Protein AF-A0ABD5AKJ6-F1 (afdb_monomer_lite)

pLDDT: mean 87.47, std 13.88, range [41.19, 98.5]

Structure (mmCIF, N/CA/C/O backbone):
data_AF-A0ABD5AKJ6-F1
#
_entry.id   AF-A0ABD5AKJ6-F1
#
loop_
_atom_site.group_PDB
_atom_site.id
_atom_site.type_symbol
_atom_site.label_atom_id
_atom_site.label_alt_id
_atom_site.label_comp_id
_atom_site.label_asym_id
_atom_site.label_entity_id
_atom_site.label_seq_id
_atom_site.pdbx_PDB_ins_code
_atom_site.Cartn_x
_atom_site.Cartn_y
_atom_site.Cartn_z
_atom_site.occupancy
_atom_site.B_iso_or_equiv
_atom_site.auth_seq_id
_atom_site.auth_comp_id
_atom_site.auth_asym_id
_atom_site.auth_atom_id
_atom_site.pdbx_PDB_model_num
ATOM 1 N N . MET A 1 1 ? 4.674 1.497 -36.944 1.00 41.19 1 MET A N 1
ATOM 2 C CA . MET A 1 1 ? 5.684 0.596 -36.349 1.00 41.19 1 MET A CA 1
ATOM 3 C C . MET A 1 1 ? 6.973 0.815 -37.119 1.00 41.19 1 MET A C 1
ATOM 5 O O . MET A 1 1 ? 6.965 0.577 -38.317 1.00 41.19 1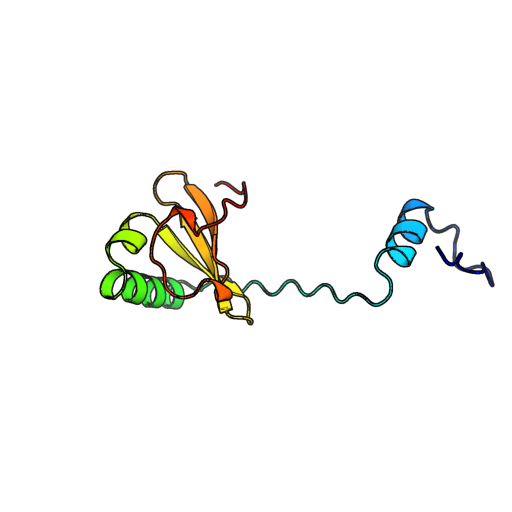 MET A O 1
ATOM 9 N N . ASN A 1 2 ? 8.017 1.354 -36.489 1.00 47.44 2 ASN A N 1
ATOM 10 C CA . ASN A 1 2 ? 9.320 1.514 -37.141 1.00 47.44 2 ASN A CA 1
ATOM 11 C C . ASN A 1 2 ? 10.168 0.281 -36.823 1.00 47.44 2 ASN A C 1
ATOM 13 O O . ASN A 1 2 ? 10.476 0.033 -35.659 1.00 47.44 2 ASN A O 1
ATOM 17 N N . GLU A 1 3 ? 10.498 -0.505 -37.846 1.00 52.72 3 GLU A N 1
ATOM 18 C CA . GLU A 1 3 ? 11.355 -1.684 -37.715 1.00 52.72 3 GLU A CA 1
ATOM 19 C C . GLU A 1 3 ? 12.788 -1.286 -37.341 1.00 52.72 3 GLU A C 1
ATOM 21 O O . GLU A 1 3 ? 13.387 -0.375 -37.922 1.00 52.72 3 GLU A O 1
ATOM 26 N N . ILE A 1 4 ? 13.352 -1.994 -36.363 1.00 58.53 4 ILE A N 1
ATOM 27 C CA . ILE A 1 4 ? 14.749 -1.853 -35.960 1.00 58.53 4 ILE A CA 1
ATOM 28 C C . ILE A 1 4 ? 15.620 -2.433 -37.082 1.00 58.53 4 ILE A C 1
ATOM 30 O O . ILE A 1 4 ? 15.585 -3.633 -37.351 1.00 58.53 4 ILE A O 1
ATOM 34 N N . LYS A 1 5 ? 16.431 -1.594 -37.741 1.00 57.88 5 LYS A N 1
ATOM 35 C CA . LYS A 1 5 ? 17.418 -2.063 -38.726 1.00 57.88 5 LYS A CA 1
ATOM 36 C C . LYS A 1 5 ? 18.507 -2.874 -38.015 1.00 57.88 5 LYS A C 1
ATOM 38 O O . LYS A 1 5 ? 19.342 -2.307 -37.314 1.00 57.88 5 LYS A O 1
ATOM 43 N N . LYS A 1 6 ? 18.501 -4.198 -38.222 1.00 54.56 6 LYS A N 1
ATOM 44 C CA . LYS A 1 6 ? 19.551 -5.135 -37.786 1.00 54.56 6 LYS A CA 1
ATOM 45 C C . LYS A 1 6 ? 20.898 -4.709 -38.373 1.00 54.56 6 LYS A C 1
ATOM 47 O O . LYS A 1 6 ? 21.180 -4.945 -39.544 1.00 54.56 6 LYS A O 1
ATOM 52 N N . SER A 1 7 ? 21.734 -4.099 -37.546 1.00 56.12 7 SER A N 1
ATOM 53 C CA . SER A 1 7 ? 23.120 -3.784 -37.864 1.00 56.12 7 SER A CA 1
ATOM 54 C C . SER A 1 7 ? 24.019 -4.461 -36.833 1.00 56.12 7 SER A C 1
ATOM 56 O O . SER A 1 7 ? 24.107 -4.003 -35.701 1.00 56.12 7 SER A O 1
ATOM 58 N N . ILE A 1 8 ? 24.703 -5.514 -37.293 1.00 52.00 8 ILE A N 1
ATOM 59 C CA . ILE A 1 8 ? 25.952 -6.075 -36.749 1.00 52.00 8 ILE A CA 1
ATOM 60 C C . ILE A 1 8 ? 25.806 -6.927 -35.466 1.00 52.00 8 ILE A C 1
ATOM 62 O O . ILE A 1 8 ? 25.767 -6.433 -34.348 1.00 52.00 8 ILE A O 1
ATOM 66 N N . SER A 1 9 ? 25.746 -8.248 -35.689 1.00 62.44 9 SER A N 1
ATOM 67 C CA . SER A 1 9 ? 26.150 -9.376 -34.820 1.00 62.44 9 SER A CA 1
ATOM 68 C C . SER A 1 9 ? 26.119 -9.203 -33.288 1.00 62.44 9 SER A C 1
ATOM 70 O O . SER A 1 9 ? 27.093 -9.526 -32.607 1.00 62.44 9 SER A O 1
ATOM 72 N N . LEU A 1 10 ? 24.999 -8.771 -32.716 1.00 50.00 10 LEU A N 1
ATOM 73 C CA . LEU A 1 10 ? 24.757 -8.838 -31.273 1.00 50.00 10 LEU A CA 1
ATOM 74 C C . LEU A 1 10 ? 23.768 -9.960 -30.972 1.00 50.00 10 LEU A C 1
ATOM 76 O O . LEU A 1 10 ? 22.603 -9.686 -30.736 1.00 50.00 10 LEU A O 1
ATOM 80 N N . TRP A 1 11 ? 24.278 -11.199 -30.984 1.00 54.81 11 TRP A N 1
ATOM 81 C CA . TRP A 1 11 ? 23.608 -12.430 -30.536 1.00 54.81 11 TRP A CA 1
ATOM 82 C C . TRP A 1 11 ? 22.271 -12.735 -31.263 1.00 54.81 11 TRP A C 1
ATOM 84 O O . TRP A 1 11 ? 21.580 -11.858 -31.771 1.00 54.81 11 TRP A O 1
ATOM 94 N N . HIS A 1 12 ? 21.879 -14.005 -31.396 1.00 71.75 12 HIS A N 1
ATOM 95 C CA . HIS A 1 12 ? 20.502 -14.323 -31.808 1.00 71.75 12 HIS A CA 1
ATOM 96 C C . HIS A 1 12 ? 19.577 -13.984 -30.631 1.00 71.75 12 HIS A C 1
ATOM 98 O O . HIS A 1 12 ? 19.244 -14.850 -29.830 1.00 71.75 12 HIS A O 1
ATOM 104 N N . LEU A 1 13 ? 19.260 -12.700 -30.463 1.00 76.44 13 LEU A N 1
ATOM 105 C CA . LEU A 1 13 ? 18.309 -12.242 -29.458 1.00 76.44 13 LEU A CA 1
ATOM 106 C C . LEU A 1 13 ? 16.910 -12.725 -29.842 1.00 76.44 13 LEU A C 1
ATOM 108 O O . LEU A 1 13 ? 16.526 -12.646 -31.008 1.00 76.44 13 LEU A O 1
ATOM 112 N N . ASP A 1 14 ? 16.185 -13.231 -28.850 1.00 86.94 14 ASP A N 1
ATOM 113 C CA . ASP A 1 14 ? 14.839 -13.775 -29.007 1.00 86.94 14 ASP A CA 1
ATOM 114 C C . ASP A 1 14 ? 13.863 -12.734 -29.582 1.00 86.94 14 ASP A C 1
ATOM 116 O O . ASP A 1 14 ? 13.895 -11.555 -29.210 1.00 86.94 14 ASP A O 1
ATOM 120 N N . ASP A 1 15 ? 12.969 -13.167 -30.473 1.00 86.38 15 ASP A N 1
ATOM 121 C CA . ASP A 1 15 ? 12.022 -12.274 -31.148 1.00 86.38 15 ASP A CA 1
ATOM 122 C C . ASP A 1 15 ? 11.042 -11.609 -30.163 1.00 86.38 15 ASP A C 1
ATOM 124 O O . ASP A 1 15 ? 10.654 -10.454 -30.369 1.00 86.38 15 ASP A O 1
ATOM 128 N N . ASN A 1 16 ? 10.693 -12.267 -29.047 1.00 87.81 16 ASN A N 1
ATOM 129 C CA . ASN A 1 16 ? 9.864 -11.646 -28.009 1.00 87.81 16 ASN A CA 1
ATOM 130 C C . ASN A 1 16 ? 10.629 -10.541 -2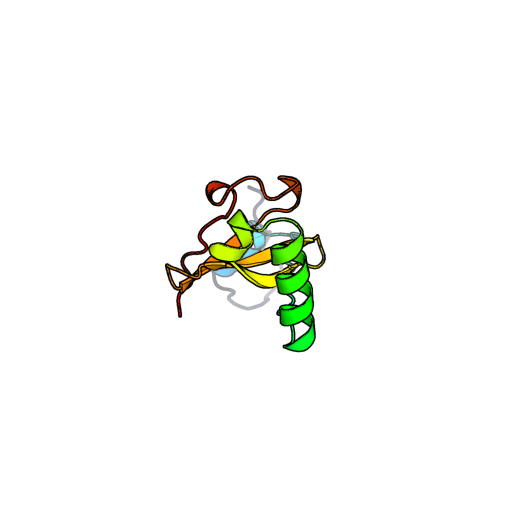7.284 1.00 87.81 16 ASN A C 1
ATOM 132 O O . ASN A 1 16 ? 10.046 -9.511 -26.949 1.00 87.81 16 ASN A O 1
ATOM 136 N N . TYR A 1 17 ? 11.936 -10.717 -27.075 1.00 86.50 17 TYR A N 1
ATOM 137 C CA . TYR A 1 17 ? 12.774 -9.682 -26.477 1.00 86.50 17 TYR A CA 1
ATOM 138 C C . TYR A 1 17 ? 12.934 -8.473 -27.406 1.00 86.50 17 TYR A C 1
ATOM 140 O O . TYR A 1 17 ? 12.805 -7.333 -26.961 1.00 86.50 17 TYR A O 1
ATOM 148 N N . LEU A 1 18 ? 13.131 -8.688 -28.710 1.00 89.31 18 LEU A N 1
ATOM 149 C CA . LEU A 1 18 ? 13.164 -7.592 -29.687 1.00 89.31 18 LEU A CA 1
ATOM 150 C C . LEU A 1 18 ? 11.817 -6.859 -29.767 1.00 89.31 18 LEU A C 1
ATOM 152 O O . LEU A 1 18 ? 11.787 -5.628 -29.834 1.00 89.31 18 LEU A O 1
ATOM 156 N N . SER A 1 19 ? 10.705 -7.598 -29.704 1.00 86.69 19 SER A N 1
ATOM 157 C CA . SER A 1 19 ? 9.358 -7.024 -29.625 1.00 86.69 19 SER A CA 1
ATOM 158 C C . SER A 1 19 ? 9.165 -6.200 -28.348 1.00 86.69 19 SER A C 1
ATOM 160 O O . SER A 1 19 ? 8.679 -5.070 -28.410 1.00 86.69 19 SER A O 1
ATOM 162 N N . PHE A 1 20 ? 9.618 -6.718 -27.203 1.00 88.50 20 PHE A N 1
ATOM 163 C CA . PHE A 1 20 ? 9.621 -6.010 -25.925 1.00 88.50 20 PHE A CA 1
ATOM 164 C C . PHE A 1 20 ? 10.415 -4.700 -26.018 1.00 88.50 20 PHE A C 1
ATOM 166 O O . PHE A 1 20 ? 9.869 -3.639 -25.723 1.00 88.50 20 PHE A O 1
ATOM 173 N N . LEU A 1 21 ? 11.657 -4.737 -26.510 1.00 89.44 21 LEU A N 1
ATOM 174 C CA . LEU A 1 21 ? 12.480 -3.536 -26.680 1.00 89.44 21 LEU A CA 1
ATOM 175 C C . LEU A 1 21 ? 11.833 -2.512 -27.617 1.00 89.44 21 LEU A C 1
ATOM 177 O O . LEU A 1 21 ? 11.898 -1.319 -27.345 1.00 89.44 21 LEU A O 1
ATOM 181 N N . GLY A 1 22 ? 11.193 -2.953 -28.704 1.00 87.19 22 GLY A N 1
ATOM 182 C CA . GLY A 1 22 ? 10.466 -2.060 -29.607 1.00 87.19 22 GLY A CA 1
ATOM 183 C C . GLY A 1 22 ? 9.229 -1.433 -28.960 1.00 87.19 22 GLY A C 1
ATOM 184 O O . GLY A 1 22 ? 8.946 -0.258 -29.185 1.00 87.19 22 GLY A O 1
ATOM 185 N N . LYS A 1 23 ? 8.505 -2.202 -28.141 1.00 86.50 23 LYS A N 1
ATOM 186 C CA . LYS A 1 23 ? 7.279 -1.765 -27.464 1.00 86.50 23 LYS A CA 1
ATOM 187 C C . LYS A 1 23 ? 7.549 -0.810 -26.301 1.00 86.50 23 LYS A C 1
ATOM 189 O O . LYS A 1 23 ? 6.763 0.108 -26.096 1.00 86.50 23 LYS A O 1
ATOM 194 N N . PHE A 1 24 ? 8.632 -1.028 -25.559 1.00 86.12 24 PHE A N 1
ATOM 195 C CA . PHE A 1 24 ? 8.947 -0.288 -24.334 1.00 86.12 24 PHE A CA 1
ATOM 196 C C . PHE A 1 24 ? 10.196 0.594 -24.458 1.00 86.12 24 PHE A C 1
ATOM 198 O O . PHE A 1 24 ? 10.811 0.955 -23.456 1.00 86.12 24 PHE A O 1
ATOM 205 N N . ARG A 1 25 ? 10.601 0.931 -25.687 1.00 85.44 25 ARG A N 1
ATOM 206 C CA . ARG A 1 25 ? 11.788 1.747 -25.945 1.00 85.44 25 ARG A CA 1
ATOM 207 C C . ARG A 1 25 ? 11.712 3.072 -25.185 1.00 85.44 25 ARG A C 1
ATOM 209 O O . ARG A 1 25 ? 10.753 3.814 -25.357 1.00 85.44 25 ARG A O 1
ATOM 216 N N . GLU A 1 26 ? 12.764 3.365 -24.419 1.00 82.81 26 GLU A N 1
ATOM 217 C CA . GLU A 1 26 ? 12.936 4.631 -23.684 1.00 82.81 26 GLU A CA 1
ATOM 218 C C . GLU A 1 26 ? 11.849 4.890 -22.619 1.00 82.81 26 GLU A C 1
ATOM 220 O O . GLU A 1 26 ? 11.721 6.008 -22.130 1.00 82.81 26 GLU A O 1
ATOM 225 N N . LEU A 1 27 ? 11.102 3.854 -22.213 1.00 82.69 27 LEU A N 1
ATOM 226 C CA . LEU A 1 27 ? 10.255 3.904 -21.024 1.00 82.69 27 LEU A CA 1
ATOM 227 C C . LEU A 1 27 ? 11.072 3.563 -19.776 1.00 82.69 27 LEU A C 1
ATOM 229 O O . LEU A 1 27 ? 11.789 2.562 -19.736 1.00 82.69 27 LEU A O 1
ATOM 233 N N . GLU A 1 28 ? 10.925 4.387 -18.744 1.00 76.88 28 GLU A N 1
ATOM 234 C CA . GLU A 1 28 ? 11.453 4.122 -17.410 1.00 76.88 28 GLU A CA 1
ATOM 235 C C . GLU A 1 28 ? 10.460 3.242 -16.635 1.00 76.88 28 GLU A C 1
ATOM 237 O O . GLU A 1 28 ? 9.264 3.532 -16.586 1.00 76.88 28 GLU A O 1
ATOM 242 N N . ILE A 1 29 ? 10.948 2.145 -16.048 1.00 71.50 29 ILE A N 1
ATOM 243 C CA . ILE A 1 29 ? 10.177 1.308 -15.124 1.00 71.50 29 ILE A CA 1
ATOM 244 C C . ILE A 1 29 ? 10.806 1.480 -13.745 1.00 71.50 29 ILE A C 1
ATOM 246 O O . ILE A 1 29 ? 11.864 0.909 -13.478 1.00 71.50 29 ILE A O 1
ATOM 250 N N . THR A 1 30 ? 10.142 2.237 -12.875 1.00 68.00 30 THR A N 1
ATOM 251 C CA . THR A 1 30 ? 10.619 2.506 -11.512 1.00 68.00 30 THR A CA 1
ATOM 252 C C . THR A 1 30 ? 9.680 1.845 -10.507 1.00 68.00 30 THR A C 1
ATOM 254 O O . THR A 1 30 ? 8.600 2.372 -10.240 1.00 68.00 30 THR A O 1
ATOM 257 N N . PRO A 1 31 ? 10.040 0.667 -9.962 1.00 66.44 31 PRO A N 1
ATOM 258 C CA . PRO A 1 31 ? 9.313 0.083 -8.848 1.00 66.44 31 PRO A CA 1
ATOM 259 C C . PRO A 1 31 ? 9.738 0.802 -7.566 1.00 66.44 31 PRO A C 1
ATOM 261 O O . PRO A 1 31 ? 10.781 0.502 -6.992 1.00 66.44 31 PRO A O 1
ATOM 264 N N . ASP A 1 32 ? 8.937 1.765 -7.125 1.00 77.25 32 ASP A N 1
ATOM 265 C CA . ASP A 1 32 ? 9.160 2.471 -5.867 1.00 77.25 32 ASP A CA 1
ATOM 266 C C . ASP A 1 32 ? 8.120 2.012 -4.849 1.00 77.25 32 ASP A C 1
ATOM 268 O O . ASP A 1 32 ? 7.023 2.554 -4.778 1.00 77.25 32 ASP A O 1
ATOM 272 N N . ILE A 1 33 ? 8.428 0.936 -4.125 1.00 82.44 33 ILE A N 1
ATOM 273 C CA . ILE A 1 33 ? 7.592 0.442 -3.028 1.00 82.44 33 ILE A CA 1
ATOM 274 C C . ILE A 1 33 ? 8.456 0.392 -1.776 1.00 82.44 33 ILE A C 1
ATOM 276 O O . ILE A 1 33 ? 9.426 -0.362 -1.690 1.00 82.44 33 ILE A O 1
ATOM 280 N N . ILE A 1 34 ? 8.064 1.179 -0.785 1.00 90.44 34 ILE A N 1
ATOM 281 C CA . ILE A 1 34 ? 8.689 1.271 0.525 1.00 90.44 34 ILE A CA 1
ATOM 282 C C . ILE A 1 34 ? 7.763 0.574 1.517 1.00 90.44 34 ILE A C 1
ATOM 284 O O . ILE A 1 34 ? 6.725 1.114 1.900 1.00 90.44 34 ILE A O 1
ATOM 288 N N . ILE A 1 35 ? 8.147 -0.626 1.946 1.00 93.06 35 ILE A N 1
ATOM 289 C CA . ILE A 1 35 ? 7.461 -1.330 3.032 1.00 93.06 35 ILE A CA 1
ATOM 290 C C . ILE A 1 35 ? 7.867 -0.705 4.363 1.00 93.06 35 ILE A C 1
ATOM 292 O O . ILE A 1 35 ? 9.048 -0.471 4.627 1.00 93.06 35 ILE A O 1
ATOM 296 N N . PHE A 1 36 ? 6.881 -0.426 5.208 1.00 96.00 36 PHE A N 1
ATOM 297 C CA . PHE A 1 36 ? 7.116 0.178 6.507 1.00 96.00 36 PHE A CA 1
ATOM 298 C C . PHE A 1 36 ? 7.793 -0.798 7.467 1.00 96.00 36 PHE A C 1
ATOM 300 O O . PHE A 1 36 ? 7.405 -1.958 7.602 1.00 96.00 36 PHE A O 1
ATOM 307 N N . GLY A 1 37 ? 8.791 -0.287 8.190 1.00 96.81 37 GLY A N 1
ATOM 308 C CA . GLY A 1 37 ? 9.270 -0.929 9.407 1.00 96.81 37 GLY A CA 1
ATOM 309 C C . GLY A 1 37 ? 8.215 -0.856 10.513 1.00 96.81 37 GLY A C 1
ATOM 310 O O . GLY A 1 37 ? 7.276 -0.064 10.439 1.00 96.81 37 GLY A O 1
ATOM 311 N N . TYR A 1 38 ? 8.396 -1.656 11.563 1.00 96.12 38 TYR A N 1
ATOM 312 C CA . TYR A 1 38 ? 7.424 -1.816 12.651 1.00 96.12 38 TYR A CA 1
ATOM 313 C C . TYR A 1 38 ? 6.939 -0.486 13.259 1.00 96.12 38 TYR A C 1
ATOM 315 O O . TYR A 1 38 ? 5.742 -0.214 13.266 1.00 96.12 38 TYR A O 1
ATOM 323 N N . GLU A 1 39 ? 7.860 0.374 13.698 1.00 98.00 39 GLU A N 1
ATOM 324 C CA . GLU A 1 39 ? 7.516 1.655 14.337 1.00 98.00 39 GLU A CA 1
ATOM 325 C C . GLU A 1 39 ? 6.798 2.616 13.383 1.00 98.00 39 GLU A C 1
ATOM 327 O O . GLU A 1 39 ? 5.844 3.294 13.761 1.00 98.00 39 GLU A O 1
ATOM 332 N N . THR A 1 40 ? 7.224 2.651 12.118 1.00 97.38 40 THR A N 1
ATOM 333 C CA . THR A 1 40 ? 6.553 3.448 11.086 1.00 97.38 40 THR A CA 1
ATOM 334 C C . THR A 1 40 ? 5.138 2.934 10.865 1.00 97.38 40 THR A C 1
ATOM 336 O O . THR A 1 40 ? 4.202 3.722 10.894 1.00 97.38 40 THR A O 1
ATOM 339 N N . ALA A 1 41 ? 4.957 1.619 10.727 1.00 97.44 41 ALA A N 1
ATOM 340 C CA . ALA A 1 41 ? 3.637 1.032 10.549 1.00 97.44 41 ALA A CA 1
ATOM 341 C C . ALA A 1 41 ? 2.706 1.367 11.724 1.00 97.44 41 ALA A C 1
ATOM 343 O O . ALA A 1 41 ? 1.561 1.743 11.490 1.00 97.44 41 ALA A O 1
ATOM 344 N N . LEU A 1 42 ? 3.181 1.297 12.973 1.00 98.25 42 LEU A N 1
ATOM 345 C CA . LEU A 1 42 ? 2.379 1.687 14.136 1.00 98.25 42 LEU A CA 1
ATOM 346 C C . LEU A 1 42 ? 1.966 3.158 14.086 1.00 98.25 42 LEU A C 1
ATOM 348 O O . LEU A 1 42 ? 0.788 3.463 14.250 1.00 98.25 42 LEU A O 1
ATOM 352 N N . LYS A 1 43 ? 2.917 4.058 13.824 1.00 98.31 43 LYS A N 1
ATOM 353 C CA . LYS A 1 43 ? 2.655 5.499 13.768 1.00 98.31 43 LYS A CA 1
ATOM 354 C C . LYS A 1 43 ? 1.647 5.857 12.673 1.00 98.31 43 LYS A C 1
ATOM 356 O O . LYS A 1 43 ? 0.705 6.599 12.934 1.00 98.31 43 LYS A O 1
ATOM 361 N N . GLU A 1 44 ? 1.831 5.332 11.465 1.00 97.88 44 GLU A N 1
ATOM 362 C CA . GLU A 1 44 ? 0.950 5.632 10.330 1.00 97.88 44 GLU A CA 1
ATOM 363 C C . GLU A 1 44 ? -0.455 5.041 10.543 1.00 97.88 44 GLU A C 1
ATOM 365 O O . GLU A 1 44 ? -1.457 5.693 10.259 1.00 97.88 44 GLU A O 1
ATOM 370 N N . ASN A 1 45 ? -0.569 3.843 11.131 1.00 98.44 45 ASN A N 1
ATOM 371 C CA . ASN A 1 45 ? -1.880 3.271 11.461 1.00 98.44 45 ASN A CA 1
ATOM 372 C C . ASN A 1 45 ? -2.558 3.965 12.647 1.00 98.44 45 ASN A C 1
ATOM 374 O O . ASN A 1 45 ? -3.786 4.028 12.681 1.00 98.44 45 ASN A O 1
ATOM 378 N N . GLN A 1 46 ? -1.794 4.510 13.597 1.00 98.50 46 GLN A N 1
ATOM 379 C CA . GLN A 1 46 ? -2.345 5.374 14.638 1.00 98.50 46 GLN A CA 1
ATOM 380 C C . GLN A 1 46 ? -2.920 6.655 14.023 1.00 98.50 46 GLN A C 1
ATOM 382 O O . GLN A 1 46 ? -4.061 7.004 14.312 1.00 98.50 46 GLN A O 1
ATOM 387 N N . TYR A 1 47 ? -2.181 7.305 13.120 1.00 98.06 47 TYR A N 1
ATOM 388 C CA . TYR A 1 47 ? -2.682 8.466 12.385 1.00 98.06 47 TYR A CA 1
ATOM 389 C C . TYR A 1 47 ? -3.958 8.130 11.599 1.00 98.06 47 TYR A C 1
ATOM 391 O O . TYR A 1 47 ? -4.950 8.857 11.685 1.00 98.06 47 TYR A O 1
ATOM 399 N N . LEU A 1 48 ? -3.972 6.998 10.887 1.00 98.12 48 LEU A N 1
ATOM 400 C CA . LEU A 1 48 ? -5.152 6.526 10.163 1.00 98.12 48 LEU A CA 1
ATOM 401 C C . LEU A 1 48 ? -6.349 6.319 11.101 1.00 98.12 48 LEU A C 1
ATOM 403 O O . LEU A 1 48 ? -7.469 6.675 10.750 1.00 98.12 48 LEU A O 1
ATOM 407 N N . HIS A 1 49 ? -6.122 5.768 12.293 1.00 98.06 49 HIS A N 1
ATOM 408 C CA . HIS A 1 49 ? -7.165 5.558 13.294 1.00 98.06 49 HIS A CA 1
ATOM 409 C C . HIS A 1 49 ? -7.741 6.865 13.845 1.00 98.06 49 HIS A C 1
ATOM 411 O O . HIS A 1 49 ? -8.956 6.992 13.972 1.00 98.06 49 HIS A O 1
ATOM 417 N N . GLU A 1 50 ? -6.880 7.839 14.137 1.00 98.25 50 GLU A N 1
ATOM 418 C CA . GLU A 1 50 ? -7.281 9.130 14.700 1.00 98.25 50 GLU A CA 1
ATOM 419 C C . GLU A 1 50 ? -8.046 10.001 13.690 1.00 98.25 50 GLU A C 1
ATOM 421 O O . GLU A 1 50 ? -8.970 10.713 14.079 1.00 98.25 50 GLU A O 1
ATOM 426 N N . ASN A 1 51 ? -7.692 9.932 12.402 1.00 97.94 51 ASN A N 1
ATOM 427 C CA . ASN A 1 51 ? -8.233 10.827 11.371 1.00 97.94 51 ASN A CA 1
ATOM 428 C C . ASN A 1 51 ? -9.304 10.168 10.487 1.00 97.94 51 ASN A C 1
ATOM 430 O O . ASN A 1 51 ? -10.201 10.851 10.000 1.00 97.94 51 ASN A O 1
ATOM 434 N N . TYR A 1 52 ? -9.248 8.845 10.306 1.00 97.56 52 TYR A N 1
ATOM 435 C CA . TYR A 1 52 ? -10.151 8.084 9.437 1.00 97.56 52 TYR A CA 1
ATOM 436 C C . TYR A 1 52 ? -10.623 6.789 10.121 1.00 97.56 52 TYR A C 1
ATOM 438 O O . TYR A 1 52 ? -10.364 5.687 9.619 1.00 97.56 52 TYR A O 1
ATOM 446 N N . PRO A 1 53 ? -11.332 6.878 11.263 1.00 96.38 53 PRO A N 1
ATOM 447 C CA . PRO A 1 53 ? -11.659 5.721 12.096 1.00 96.38 53 PRO A CA 1
ATOM 448 C C . PRO A 1 53 ? -12.377 4.608 11.317 1.00 96.38 53 PRO A C 1
ATOM 450 O O . PRO A 1 53 ? -11.958 3.452 11.387 1.00 96.38 53 PRO A O 1
ATOM 453 N N . GLU A 1 54 ? -13.357 4.947 10.473 1.00 96.88 54 GLU A N 1
ATOM 454 C CA . GLU A 1 54 ? -14.104 3.971 9.659 1.00 96.88 54 GLU A CA 1
ATOM 455 C C . GLU A 1 54 ? -13.247 3.227 8.621 1.00 96.88 54 GLU A C 1
ATOM 457 O O . GLU A 1 54 ? -13.561 2.096 8.234 1.00 96.88 54 GLU A O 1
ATOM 462 N N . ILE A 1 55 ? -12.187 3.866 8.121 1.00 97.81 55 ILE A N 1
ATOM 463 C CA . ILE A 1 55 ? -11.229 3.250 7.196 1.00 97.81 55 ILE A CA 1
ATOM 464 C C . ILE A 1 55 ? -10.248 2.396 7.994 1.00 97.81 55 ILE A C 1
ATOM 466 O O . ILE A 1 55 ? -10.015 1.240 7.638 1.00 97.81 55 ILE A O 1
ATOM 470 N N . SER A 1 56 ? -9.755 2.914 9.121 1.00 97.50 56 SER A N 1
ATOM 471 C CA . SER A 1 56 ? -8.829 2.213 10.013 1.00 97.50 56 SER A CA 1
ATOM 472 C C . SER A 1 56 ? -9.375 0.878 10.527 1.00 97.50 56 SER A C 1
ATOM 474 O O . SER A 1 56 ? -8.611 -0.054 10.757 1.00 97.50 56 SER A O 1
ATOM 476 N N . GLU A 1 57 ? -10.692 0.728 10.667 1.00 97.25 57 GLU A N 1
ATOM 477 C CA . GLU A 1 57 ? -11.318 -0.546 11.044 1.00 97.25 57 GLU A CA 1
ATOM 478 C C . GLU A 1 57 ? -11.183 -1.621 9.956 1.00 97.25 57 GLU A C 1
ATOM 480 O O . GLU A 1 57 ? -11.148 -2.816 10.252 1.00 97.25 57 GLU A O 1
ATOM 485 N N . LYS A 1 58 ? -11.077 -1.207 8.690 1.00 97.50 58 LYS A N 1
ATOM 486 C CA . LYS A 1 58 ? -11.122 -2.086 7.514 1.00 97.50 58 LYS A CA 1
ATOM 487 C C . LYS A 1 58 ? -9.737 -2.417 6.979 1.00 97.50 58 LYS A C 1
ATOM 489 O O . LYS A 1 58 ? -9.548 -3.490 6.403 1.00 97.50 58 LYS A O 1
ATOM 494 N N . VAL A 1 59 ? -8.780 -1.509 7.147 1.00 97.75 59 VAL A N 1
ATOM 495 C CA . VAL A 1 59 ? -7.454 -1.628 6.536 1.00 97.75 59 VAL A CA 1
ATOM 496 C C . VAL A 1 59 ? -6.326 -1.381 7.527 1.00 97.75 59 VAL A C 1
ATOM 498 O O . VAL A 1 59 ? -6.522 -0.824 8.606 1.00 97.75 59 VAL A O 1
ATOM 501 N N . TRP A 1 60 ? -5.136 -1.835 7.154 1.00 97.62 60 TRP A N 1
ATOM 502 C CA . TRP A 1 60 ? -3.886 -1.549 7.845 1.00 97.62 60 TRP A CA 1
ATOM 503 C C . TRP A 1 60 ? -2.847 -1.085 6.827 1.00 97.62 60 TRP A C 1
ATOM 505 O O . TRP A 1 60 ? -2.559 -1.838 5.899 1.00 97.62 60 TRP A O 1
ATOM 515 N N . ILE A 1 61 ? -2.290 0.119 6.970 1.00 97.06 61 ILE A N 1
ATOM 516 C CA . ILE A 1 61 ? -1.261 0.616 6.046 1.00 97.06 61 ILE A CA 1
ATOM 517 C C . ILE A 1 61 ? 0.064 -0.118 6.287 1.00 97.06 61 ILE A C 1
ATOM 519 O O . ILE A 1 61 ? 0.491 -0.301 7.430 1.00 97.06 61 ILE A O 1
ATOM 523 N N . ILE A 1 62 ? 0.698 -0.584 5.212 1.00 96.19 62 ILE A N 1
ATOM 524 C CA . ILE A 1 62 ? 1.925 -1.399 5.253 1.00 96.19 62 ILE A CA 1
ATOM 525 C C . ILE A 1 62 ? 3.078 -0.804 4.451 1.00 96.19 62 ILE A C 1
ATOM 527 O O . ILE A 1 62 ? 4.212 -1.269 4.567 1.00 96.19 62 ILE A O 1
ATOM 531 N N . GLY A 1 63 ? 2.811 0.198 3.625 1.00 95.44 63 GLY A N 1
ATOM 532 C CA . GLY A 1 63 ? 3.834 0.802 2.797 1.00 95.44 63 GLY A CA 1
ATOM 533 C C . GLY A 1 63 ? 3.280 1.882 1.896 1.00 95.44 63 GLY A C 1
ATOM 534 O O . GLY A 1 63 ? 2.077 2.135 1.862 1.00 95.44 63 GLY A O 1
ATOM 535 N N . ARG A 1 64 ? 4.188 2.500 1.153 1.00 94.62 64 ARG A N 1
ATOM 536 C CA . ARG A 1 64 ? 3.872 3.539 0.177 1.00 94.62 64 ARG A CA 1
ATOM 537 C C . ARG A 1 64 ? 4.876 3.560 -0.961 1.00 94.62 64 ARG A C 1
ATOM 539 O O . ARG A 1 64 ? 5.939 2.954 -0.860 1.00 94.62 64 ARG A O 1
ATOM 546 N N . THR A 1 65 ? 4.566 4.307 -2.001 1.00 90.69 65 THR A N 1
ATOM 547 C CA . THR A 1 65 ? 5.506 4.712 -3.041 1.00 90.69 65 THR A CA 1
ATOM 548 C C . THR A 1 65 ? 6.114 6.065 -2.666 1.00 90.69 65 THR A C 1
ATOM 550 O O . THR A 1 65 ? 5.542 6.819 -1.873 1.00 90.69 65 THR A O 1
ATOM 553 N N . GLY A 1 66 ? 7.278 6.419 -3.210 1.00 81.75 66 GLY A N 1
ATOM 554 C CA . GLY A 1 66 ? 7.873 7.745 -3.013 1.00 81.75 66 GLY A CA 1
ATOM 555 C C . GLY A 1 66 ? 7.075 8.879 -3.661 1.00 81.75 66 GLY A C 1
ATOM 556 O O . GLY A 1 66 ? 7.347 10.044 -3.378 1.00 81.75 66 GLY A O 1
ATOM 557 N N . GLN A 1 67 ? 6.066 8.551 -4.476 1.00 82.94 67 GLN A N 1
ATOM 558 C CA . GLN A 1 67 ? 5.108 9.504 -5.039 1.00 82.94 67 GLN A CA 1
ATOM 559 C C . GLN A 1 67 ? 3.849 9.679 -4.181 1.00 82.94 67 GLN A C 1
ATOM 561 O O . GLN A 1 67 ? 3.049 10.551 -4.486 1.00 82.94 67 GLN A O 1
ATOM 566 N N . GLY A 1 68 ? 3.702 8.919 -3.091 1.00 87.50 68 GLY A N 1
ATOM 567 C CA . GLY A 1 68 ? 2.615 9.093 -2.127 1.00 87.50 68 GLY A CA 1
ATOM 568 C C . GLY A 1 68 ? 1.479 8.084 -2.242 1.00 87.50 68 GLY A C 1
ATOM 569 O O . GLY A 1 68 ? 0.607 8.112 -1.385 1.00 87.50 68 GLY A O 1
ATOM 570 N N . ASP A 1 69 ? 1.494 7.175 -3.222 1.00 93.38 69 ASP A N 1
ATOM 571 C CA . ASP A 1 69 ? 0.516 6.081 -3.276 1.00 93.38 69 ASP A CA 1
ATOM 572 C C . ASP A 1 69 ? 0.757 5.088 -2.150 1.00 93.38 69 ASP A C 1
ATOM 574 O O . ASP A 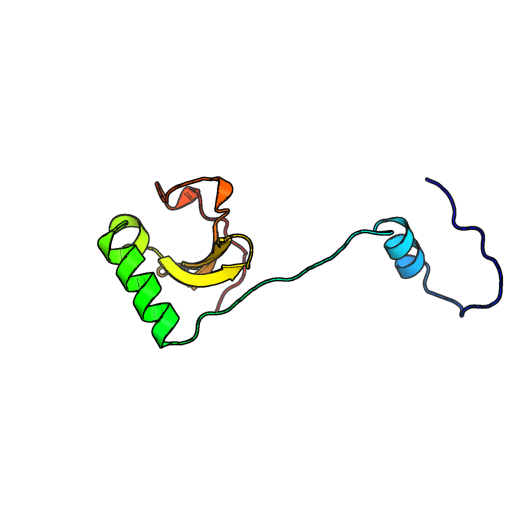1 69 ? 1.896 4.828 -1.769 1.00 93.38 69 ASP A O 1
ATOM 578 N N . GLU A 1 70 ? -0.297 4.471 -1.640 1.00 95.56 70 GLU A N 1
ATOM 579 C CA . GLU A 1 70 ? -0.223 3.720 -0.392 1.00 95.56 70 GLU A CA 1
ATOM 580 C C . GLU A 1 70 ? -0.734 2.296 -0.542 1.00 95.56 70 GLU A C 1
ATOM 582 O O . GLU A 1 70 ? -1.607 1.979 -1.352 1.00 95.56 70 GLU A O 1
ATOM 587 N N . TRP A 1 71 ? -0.153 1.416 0.263 1.00 95.62 71 TRP A N 1
ATOM 588 C CA . TRP A 1 71 ? -0.409 -0.012 0.246 1.00 95.62 71 TRP A CA 1
ATOM 589 C C . TRP A 1 71 ? -0.952 -0.441 1.595 1.00 95.62 71 TRP A C 1
ATOM 591 O O . TRP A 1 71 ? -0.415 -0.084 2.647 1.00 95.62 71 TRP A O 1
ATOM 601 N N . PHE A 1 72 ? -1.996 -1.260 1.560 1.00 96.69 72 PHE A N 1
ATOM 602 C CA . PHE A 1 72 ? -2.720 -1.678 2.749 1.00 96.69 72 PHE A CA 1
ATOM 603 C C . PHE A 1 72 ? -2.976 -3.177 2.743 1.00 96.69 72 PHE A C 1
ATOM 605 O O . PHE A 1 72 ? -3.069 -3.808 1.695 1.00 96.69 72 PHE A O 1
ATOM 612 N N . VAL A 1 73 ? -3.172 -3.740 3.928 1.00 96.81 73 VAL A N 1
ATOM 613 C CA . VAL A 1 73 ? -3.799 -5.048 4.113 1.00 96.81 73 VAL A CA 1
ATOM 614 C C . VAL A 1 73 ? -5.265 -4.829 4.452 1.00 96.81 73 VAL A C 1
ATOM 616 O O . VAL A 1 73 ? -5.594 -4.080 5.373 1.00 96.81 73 VAL A O 1
ATOM 619 N N . ASN A 1 74 ? -6.159 -5.505 3.737 1.00 96.69 74 ASN A N 1
ATOM 620 C CA . ASN A 1 74 ? -7.555 -5.610 4.133 1.00 96.69 74 ASN A CA 1
ATOM 621 C C . ASN A 1 74 ? -7.674 -6.541 5.348 1.00 96.69 74 ASN A C 1
ATOM 623 O O . ASN A 1 74 ? -7.374 -7.731 5.248 1.00 96.69 74 ASN A O 1
ATOM 627 N N . LYS A 1 75 ? -8.169 -6.031 6.478 1.00 95.50 75 LYS A N 1
ATOM 628 C CA . LYS A 1 75 ? -8.259 -6.794 7.734 1.00 95.50 75 LYS A CA 1
ATOM 629 C C . LYS A 1 75 ? -9.257 -7.955 7.678 1.00 95.50 75 LYS A C 1
ATOM 631 O O . LYS A 1 75 ? -9.119 -8.907 8.436 1.00 95.50 75 LYS A O 1
ATOM 636 N N . THR A 1 76 ? -10.260 -7.896 6.800 1.00 92.44 76 THR A N 1
ATOM 637 C CA . THR A 1 76 ? -11.286 -8.946 6.669 1.00 92.44 76 THR A CA 1
ATOM 638 C C . THR A 1 76 ? -10.907 -10.002 5.637 1.00 92.44 76 THR A C 1
ATOM 640 O O . THR A 1 76 ? -11.125 -11.190 5.854 1.00 92.44 76 THR A O 1
ATOM 643 N N . LYS A 1 77 ? -10.382 -9.571 4.489 1.00 93.19 77 LYS A N 1
ATOM 644 C CA . LYS A 1 77 ? -10.106 -10.436 3.332 1.00 93.19 77 LYS A CA 1
ATOM 645 C C . LYS A 1 77 ? -8.652 -10.906 3.250 1.00 93.19 77 LYS A C 1
ATOM 647 O O . LYS A 1 77 ? -8.363 -11.778 2.437 1.00 93.19 77 LYS A O 1
ATOM 652 N N . ASN A 1 78 ? -7.764 -10.337 4.066 1.00 92.94 78 ASN A N 1
ATOM 653 C CA . ASN A 1 78 ? -6.331 -10.635 4.102 1.00 92.94 78 ASN A CA 1
ATOM 654 C C . ASN A 1 78 ? -5.621 -10.483 2.741 1.00 92.94 78 ASN A C 1
ATOM 656 O O . ASN A 1 78 ? -4.684 -11.214 2.422 1.00 92.94 78 ASN A O 1
ATOM 660 N N . ASN A 1 79 ? -6.093 -9.542 1.920 1.00 93.62 79 ASN A N 1
ATOM 661 C CA . ASN A 1 79 ? -5.512 -9.211 0.623 1.00 93.62 79 ASN A CA 1
ATOM 662 C C . ASN A 1 79 ? -4.885 -7.814 0.637 1.00 93.62 79 ASN A C 1
ATOM 664 O O . ASN A 1 79 ? -5.268 -6.947 1.428 1.00 93.62 79 ASN A O 1
ATOM 668 N N . ILE A 1 80 ? -3.936 -7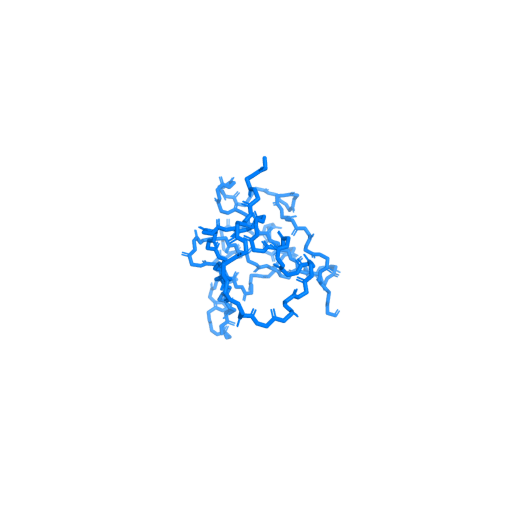.601 -0.269 1.00 95.56 80 ILE A N 1
ATOM 669 C CA . ILE A 1 80 ? -3.299 -6.309 -0.490 1.00 95.56 80 ILE A CA 1
ATOM 670 C C . ILE A 1 80 ? -4.236 -5.386 -1.261 1.00 95.56 80 ILE A C 1
ATOM 672 O O . ILE A 1 80 ? -4.798 -5.753 -2.298 1.00 95.56 80 ILE A O 1
ATOM 676 N N . LEU A 1 81 ? -4.350 -4.163 -0.761 1.00 96.38 81 LEU A N 1
ATOM 677 C CA . LEU A 1 81 ? -5.032 -3.060 -1.405 1.00 96.38 81 LEU A CA 1
ATOM 678 C C . LEU A 1 81 ? -4.033 -1.964 -1.778 1.00 96.38 81 LEU A C 1
ATOM 680 O O . LEU A 1 81 ? -3.061 -1.736 -1.059 1.00 96.38 81 LEU A O 1
ATOM 684 N N . PHE A 1 82 ? -4.323 -1.264 -2.866 1.00 95.25 82 PHE A N 1
ATOM 685 C CA . PHE A 1 82 ? -3.596 -0.092 -3.336 1.00 95.25 82 PHE A CA 1
ATOM 686 C C . PHE A 1 82 ? -4.506 1.136 -3.310 1.00 95.25 82 PHE A C 1
ATOM 688 O O . PHE A 1 82 ? -5.683 1.044 -3.671 1.00 95.25 82 PHE A O 1
ATOM 695 N N . TYR A 1 83 ? -3.960 2.277 -2.906 1.00 96.00 83 TYR A N 1
ATOM 696 C CA . TYR A 1 83 ? -4.639 3.564 -2.916 1.00 96.00 83 TYR A CA 1
ATOM 697 C C . TYR A 1 83 ? -3.833 4.580 -3.727 1.00 96.00 83 TYR A C 1
ATOM 699 O O . TYR A 1 83 ? -2.660 4.811 -3.440 1.00 96.00 83 TYR A O 1
ATOM 707 N N . ASP A 1 84 ? -4.482 5.183 -4.724 1.00 94.12 84 ASP A N 1
ATOM 708 C CA . ASP A 1 84 ? -3.925 6.274 -5.526 1.00 94.12 84 ASP A CA 1
ATOM 709 C C . ASP A 1 84 ? -4.152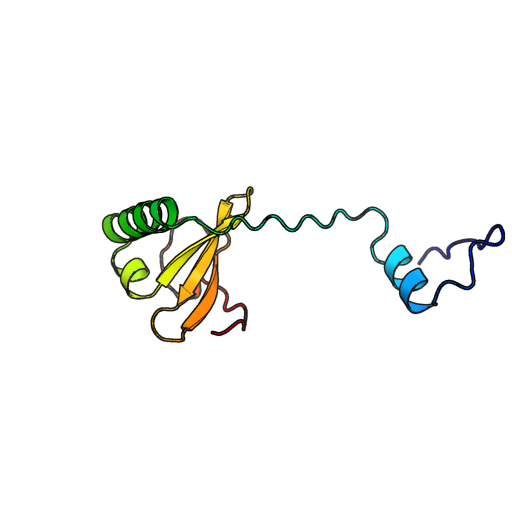 7.597 -4.795 1.00 94.12 84 ASP A C 1
ATOM 711 O O . ASP A 1 84 ? -5.293 8.040 -4.626 1.00 94.12 84 ASP A O 1
ATOM 715 N N . HIS A 1 85 ? -3.063 8.237 -4.375 1.00 91.62 85 HIS A N 1
ATOM 716 C CA . HIS A 1 85 ? -3.134 9.468 -3.590 1.00 91.62 85 HIS A CA 1
ATOM 717 C C . HIS A 1 85 ? -3.772 10.634 -4.361 1.00 91.62 85 HIS A C 1
ATOM 719 O O . HIS A 1 85 ? -4.303 11.564 -3.748 1.00 91.62 85 HIS A O 1
ATOM 725 N N . ASN A 1 86 ? -3.795 10.581 -5.700 1.00 92.62 86 ASN A N 1
ATOM 726 C CA . ASN A 1 86 ? -4.461 11.593 -6.522 1.00 92.62 86 ASN A CA 1
ATOM 727 C C . ASN A 1 86 ? -5.989 11.576 -6.359 1.00 92.62 86 ASN A C 1
ATOM 729 O O . ASN A 1 86 ? -6.660 12.521 -6.777 1.00 92.62 86 ASN A O 1
ATOM 733 N N . GLN A 1 87 ? -6.556 10.534 -5.740 1.00 93.25 87 GLN A N 1
ATOM 734 C CA . GLN A 1 87 ? -7.980 10.473 -5.405 1.00 93.25 87 GLN A CA 1
ATOM 735 C C . GLN A 1 87 ? -8.356 11.333 -4.185 1.00 93.25 87 GLN A C 1
ATOM 737 O O . GLN A 1 87 ? -9.546 11.521 -3.926 1.00 93.25 87 GLN A O 1
ATOM 742 N N . GLY A 1 88 ? -7.373 11.884 -3.463 1.00 93.38 88 GLY A N 1
ATOM 743 C CA . GLY A 1 88 ? -7.583 12.737 -2.294 1.00 93.38 88 GLY A CA 1
ATOM 744 C C . GLY A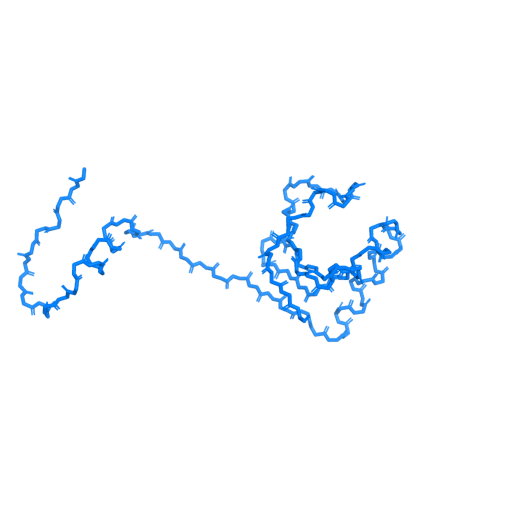 1 88 ? -7.705 11.949 -0.989 1.00 93.38 88 GLY A C 1
ATOM 745 O O . GLY A 1 88 ? -7.043 10.930 -0.806 1.00 93.38 88 GLY A O 1
ATOM 746 N N . GLU A 1 89 ? -8.532 12.436 -0.062 1.00 94.56 89 GLU A N 1
ATOM 747 C CA . GLU A 1 89 ? -8.729 11.823 1.260 1.00 94.56 89 GLU A CA 1
ATOM 748 C C . GLU A 1 89 ? -9.474 10.477 1.199 1.00 94.56 89 GLU A C 1
ATOM 750 O O . GLU A 1 89 ? -10.241 10.204 0.268 1.00 94.56 89 GLU A O 1
ATOM 755 N N . TYR A 1 90 ? -9.299 9.647 2.235 1.00 95.50 90 TYR A N 1
ATOM 756 C CA . TYR A 1 90 ? -10.004 8.370 2.345 1.00 95.50 90 TYR A CA 1
ATOM 757 C C . TYR A 1 90 ? -11.465 8.589 2.750 1.00 95.50 90 TYR A C 1
ATOM 759 O O . TYR A 1 90 ? -11.798 8.766 3.922 1.00 95.50 90 TYR A O 1
ATOM 767 N N . LEU A 1 91 ? -12.364 8.525 1.776 1.00 93.50 91 LEU A N 1
ATOM 768 C CA . LEU A 1 91 ? -13.798 8.695 1.988 1.00 93.50 91 LEU A CA 1
ATOM 769 C C . LEU A 1 91 ? -14.506 7.351 2.162 1.00 93.50 91 LEU A C 1
ATOM 771 O O . LEU A 1 91 ? -15.471 7.243 2.914 1.00 93.50 91 LEU A O 1
ATOM 775 N N . ASN A 1 92 ? -14.078 6.318 1.432 1.00 94.00 92 ASN A N 1
ATOM 776 C CA . ASN A 1 92 ? -14.692 4.997 1.496 1.00 94.00 92 ASN A CA 1
ATOM 777 C C . ASN A 1 92 ? -13.768 3.882 0.979 1.00 94.00 92 ASN A C 1
ATOM 779 O O . ASN A 1 92 ? -12.879 4.093 0.161 1.00 94.00 92 ASN A O 1
ATOM 783 N N . ILE A 1 93 ? -14.044 2.647 1.405 1.00 94.00 93 ILE A N 1
ATOM 784 C CA . ILE A 1 93 ? -13.231 1.472 1.054 1.00 94.00 93 ILE A CA 1
ATOM 785 C C . ILE A 1 93 ? -13.250 1.121 -0.444 1.00 94.00 93 ILE A C 1
ATOM 787 O O . ILE A 1 93 ? -12.365 0.412 -0.906 1.00 94.00 93 ILE A O 1
ATOM 791 N N . ASN A 1 94 ? -14.225 1.605 -1.222 1.00 94.12 94 ASN A N 1
ATOM 792 C CA . ASN A 1 94 ? -14.299 1.296 -2.654 1.00 94.12 94 ASN A CA 1
ATOM 793 C C . ASN A 1 94 ? -13.279 2.093 -3.484 1.00 94.12 94 ASN A C 1
ATOM 795 O O . ASN A 1 94 ? -13.080 1.762 -4.648 1.00 94.12 94 ASN A O 1
ATOM 799 N N . GLN A 1 95 ? -12.624 3.107 -2.902 1.00 95.88 95 GLN A N 1
ATOM 800 C CA . GLN A 1 95 ? -11.488 3.800 -3.526 1.00 95.88 95 GLN A CA 1
ATOM 801 C C . GLN A 1 95 ? -10.228 2.917 -3.595 1.00 95.88 95 GLN A C 1
ATOM 803 O O . GLN A 1 95 ? -9.317 3.186 -4.372 1.00 95.88 95 GLN A O 1
ATOM 808 N N . PHE A 1 96 ? -10.177 1.847 -2.796 1.00 96.75 96 PHE A N 1
ATOM 809 C CA . PHE A 1 96 ? -9.016 0.975 -2.677 1.00 96.75 96 PHE A CA 1
ATOM 810 C C . PHE A 1 96 ? -9.073 -0.141 -3.723 1.00 96.75 96 PHE A C 1
ATOM 812 O O . PHE A 1 96 ? -10.013 -0.942 -3.761 1.00 96.75 96 PHE A O 1
ATOM 819 N N . LEU A 1 97 ? -8.035 -0.229 -4.552 1.00 96.50 97 LEU A N 1
ATOM 820 C CA . LEU A 1 97 ? -7.908 -1.250 -5.582 1.00 96.50 97 LEU A CA 1
ATOM 821 C C . LEU A 1 97 ? -7.392 -2.559 -4.979 1.00 96.50 97 LEU A C 1
ATOM 823 O O . LEU A 1 97 ? -6.326 -2.604 -4.373 1.00 96.50 97 LEU A O 1
ATOM 827 N N . ASP A 1 98 ? -8.133 -3.645 -5.178 1.00 95.75 98 ASP A N 1
ATOM 828 C CA . ASP A 1 98 ? -7.697 -4.992 -4.809 1.00 95.75 98 ASP A CA 1
ATOM 829 C C . ASP A 1 98 ? -6.611 -5.490 -5.772 1.00 95.75 98 ASP A C 1
ATOM 831 O O . ASP A 1 98 ? -6.887 -5.758 -6.944 1.00 95.75 98 ASP A O 1
ATOM 835 N N . MET A 1 99 ? -5.396 -5.664 -5.249 1.00 93.69 99 MET A N 1
ATOM 836 C CA . MET A 1 99 ? -4.226 -6.081 -6.026 1.00 93.69 99 MET A CA 1
ATOM 837 C C . MET A 1 99 ? -4.192 -7.586 -6.316 1.00 93.69 99 MET A C 1
ATOM 839 O O . MET A 1 99 ? -3.309 -8.043 -7.037 1.00 93.69 99 MET A O 1
ATOM 843 N N . LYS A 1 100 ? -5.142 -8.367 -5.777 1.00 90.56 100 LYS A N 1
ATOM 844 C CA . LYS A 1 100 ? -5.211 -9.835 -5.913 1.00 90.56 100 LYS A CA 1
ATOM 845 C C . LYS A 1 100 ? -3.970 -10.561 -5.382 1.00 90.56 100 LYS A C 1
ATOM 847 O O . LYS A 1 100 ? -3.631 -11.643 -5.855 1.00 90.56 100 LYS A O 1
ATOM 852 N N . ILE A 1 101 ? -3.313 -9.964 -4.389 1.00 87.75 101 ILE A N 1
ATOM 853 C CA . ILE A 1 101 ? -2.191 -10.547 -3.649 1.00 87.75 101 ILE A CA 1
ATOM 854 C C . ILE A 1 101 ? -2.699 -10.885 -2.250 1.00 87.75 101 ILE A C 1
ATOM 856 O O . ILE A 1 101 ? -3.225 -10.005 -1.569 1.00 87.75 101 ILE A O 1
ATOM 860 N N . ASN A 1 102 ? -2.542 -12.136 -1.823 1.00 86.94 102 ASN A N 1
ATOM 861 C CA . ASN A 1 102 ? -3.075 -12.641 -0.556 1.00 86.94 102 ASN A CA 1
ATOM 862 C C . ASN A 1 102 ? -1.953 -13.272 0.282 1.00 86.94 102 ASN A C 1
ATOM 864 O O . ASN A 1 102 ? -0.952 -13.722 -0.281 1.00 86.94 102 ASN A O 1
ATOM 868 N N . PHE A 1 103 ? -2.159 -13.336 1.600 1.00 68.62 103 PHE A N 1
ATOM 869 C CA . PHE A 1 103 ? -1.328 -14.094 2.545 1.00 68.62 103 PHE A CA 1
ATOM 870 C C . PHE A 1 103 ? -2.065 -15.317 3.087 1.00 68.62 103 PHE A C 1
ATOM 872 O O . PHE A 1 103 ? -3.301 -15.215 3.294 1.00 68.62 103 PHE A O 1
#

Foldseek 3Di:
DDDDPDDDDPDPDDPVVVVVCVVQPPPDDDPFKAFDDPVRQVVVLVVCCVPPVVVSVQWGWGIAGPVGKTWIQGPPQQFIWIADCVVPDCPDPVNTHGPVHHD

Organism: Acinetobacter calcoaceticus (NCBI:txid471)

Secondary structure (DSSP, 8-state):
-------S------HHHHHHHHHSTT-------EEPPHHHHHHHHHHHHHH-HHHHTTEEEEEE-TTS-EEEEETTT-EEEEE-GGG-S---GGGSEEEEEE-

Radius of gyration: 20.26 Å; chains: 1; bounding box: 41×27×53 Å

Sequence (103 aa):
MNEIKKSISLWHLDDNYLSFLGKFRELEITPDIIIFGYETALKENQYLHENYPEISEKVWIIGRTGQGDEWFVNKTKNNILFYDHNQGEYLNINQFLDMKINF